Protein AF-A0A9D6K2Y9-F1 (afdb_monomer_lite)

Sequence (74 aa):
MFIWDFNAIFAVALILSLAIVLGVWMFYTLRGEQDRGTRDAGYFRQCRYCGHVYLDYWMRDPCLCPRCLSYHDP

Radius of gyration: 25.72 Å; chains: 1; bounding box: 50×19×70 Å

Foldseek 3Di:
DVVVVVVVVVVVVVVVVVVVVVVVVCVVVVVVVVVVVVVQVVQWDADPPPRDTGGNPDPPDDQADPPPRDGDDD

Structure (mmCIF, N/CA/C/O backbone):
data_AF-A0A9D6K2Y9-F1
#
_entry.id   AF-A0A9D6K2Y9-F1
#
loop_
_atom_site.group_PDB
_atom_site.id
_atom_site.type_symbol
_atom_site.label_atom_id
_atom_site.label_alt_id
_atom_site.label_comp_id
_atom_site.label_asym_id
_atom_site.label_entity_id
_atom_site.label_seq_id
_atom_site.pdbx_PDB_ins_code
_atom_site.Cartn_x
_atom_site.Cartn_y
_atom_site.Cartn_z
_atom_site.occupancy
_atom_site.B_iso_or_equiv
_atom_site.auth_seq_id
_atom_site.auth_comp_id
_atom_site.auth_asym_id
_atom_site.auth_atom_id
_atom_site.pdbx_PDB_model_num
ATOM 1 N N . MET A 1 1 ? 20.286 1.670 -39.975 1.00 52.69 1 MET A N 1
ATOM 2 C CA . MET A 1 1 ? 20.411 0.800 -38.786 1.00 52.69 1 MET A CA 1
ATOM 3 C C . MET A 1 1 ? 20.020 1.527 -37.494 1.00 52.69 1 MET A C 1
ATOM 5 O O . MET A 1 1 ? 19.225 0.972 -36.765 1.00 52.69 1 MET A O 1
ATOM 9 N N . PHE A 1 2 ? 20.406 2.796 -37.291 1.00 55.47 2 PHE A N 1
ATOM 10 C CA . PHE A 1 2 ? 20.096 3.601 -36.087 1.00 55.47 2 PHE A CA 1
ATOM 11 C C . PHE A 1 2 ? 18.621 3.723 -35.638 1.00 55.47 2 PHE A C 1
ATOM 13 O O . PHE A 1 2 ? 18.360 3.864 -34.449 1.00 55.47 2 PHE A O 1
ATOM 20 N N . ILE A 1 3 ? 17.639 3.690 -36.546 1.00 61.22 3 ILE A N 1
ATOM 21 C CA . ILE A 1 3 ? 16.211 3.871 -36.192 1.00 61.22 3 ILE A CA 1
ATOM 22 C C . ILE A 1 3 ? 15.677 2.724 -35.314 1.00 61.22 3 ILE A C 1
ATOM 24 O O . ILE A 1 3 ? 14.788 2.934 -34.490 1.00 61.22 3 ILE A O 1
ATOM 28 N N . TRP A 1 4 ? 16.227 1.517 -35.469 1.00 58.19 4 TRP A N 1
ATOM 29 C CA . TRP A 1 4 ? 15.816 0.352 -34.683 1.00 58.19 4 TRP A CA 1
ATOM 30 C C . TRP A 1 4 ? 16.326 0.433 -33.242 1.00 58.19 4 TRP A C 1
ATOM 32 O O . TRP A 1 4 ? 15.572 0.138 -32.316 1.00 58.19 4 TRP A O 1
ATOM 42 N N . ASP A 1 5 ? 17.551 0.926 -33.047 1.00 67.69 5 ASP A N 1
ATOM 43 C CA . ASP A 1 5 ? 18.147 1.113 -31.721 1.00 67.69 5 ASP A CA 1
ATOM 44 C C . ASP A 1 5 ? 17.401 2.177 -30.902 1.00 67.69 5 ASP A C 1
ATOM 46 O O . ASP A 1 5 ? 17.124 1.975 -29.720 1.00 67.69 5 ASP A O 1
ATOM 50 N N . PHE A 1 6 ? 16.986 3.279 -31.538 1.00 68.81 6 PHE A N 1
ATOM 51 C CA . PHE A 1 6 ? 16.194 4.322 -30.874 1.00 68.81 6 PHE A CA 1
ATOM 52 C C . PHE A 1 6 ? 14.824 3.816 -30.406 1.00 68.81 6 PHE A C 1
ATOM 54 O O . PHE A 1 6 ? 14.420 4.097 -29.277 1.00 68.81 6 PHE A O 1
ATOM 61 N N . ASN A 1 7 ? 14.128 3.037 -31.239 1.00 79.12 7 ASN A N 1
ATOM 62 C CA . ASN A 1 7 ? 12.850 2.432 -30.858 1.00 79.12 7 ASN A CA 1
ATOM 63 C C . ASN A 1 7 ? 13.009 1.418 -29.721 1.00 79.12 7 ASN A C 1
ATOM 65 O O . ASN A 1 7 ? 12.174 1.380 -28.819 1.00 79.12 7 ASN A O 1
ATOM 69 N N . ALA A 1 8 ? 14.084 0.627 -29.731 1.00 80.62 8 ALA A N 1
ATOM 70 C CA . ALA A 1 8 ? 14.361 -0.331 -28.668 1.00 80.62 8 ALA A CA 1
ATOM 71 C C . ALA A 1 8 ? 14.612 0.371 -27.323 1.00 80.62 8 ALA A C 1
ATOM 73 O O . ALA A 1 8 ? 14.013 0.000 -26.315 1.00 80.62 8 ALA A O 1
ATOM 74 N N . ILE A 1 9 ? 15.428 1.430 -27.306 1.00 86.94 9 ILE A N 1
ATOM 75 C CA . ILE A 1 9 ? 15.705 2.212 -26.090 1.00 86.94 9 ILE A CA 1
ATOM 76 C C . ILE A 1 9 ? 14.423 2.868 -25.562 1.00 86.94 9 ILE A C 1
ATOM 78 O O . ILE A 1 9 ? 14.157 2.833 -24.360 1.00 86.94 9 ILE A O 1
ATOM 82 N N . PHE A 1 10 ? 13.599 3.423 -26.454 1.00 87.56 10 PHE A N 1
ATOM 83 C CA . PHE A 1 10 ? 12.335 4.049 -26.076 1.00 87.56 10 PHE A CA 1
ATOM 84 C C . PHE A 1 10 ? 11.333 3.034 -25.508 1.00 87.56 10 PHE A C 1
ATOM 86 O O . PHE A 1 10 ? 10.701 3.292 -24.484 1.00 87.56 10 PHE A O 1
ATOM 93 N N . ALA A 1 11 ? 11.236 1.848 -26.115 1.00 87.88 11 ALA A N 1
ATOM 94 C CA . ALA A 1 11 ? 10.395 0.764 -25.619 1.00 87.88 11 ALA A CA 1
ATOM 95 C C . ALA A 1 11 ? 10.834 0.297 -24.223 1.00 87.88 11 ALA A C 1
ATOM 97 O O . ALA A 1 11 ? 10.001 0.156 -23.330 1.00 87.88 11 ALA A O 1
ATOM 98 N N . VAL A 1 12 ? 12.141 0.124 -24.001 1.00 90.88 12 VAL A N 1
ATOM 99 C CA . VAL A 1 12 ? 12.684 -0.257 -22.688 1.00 90.88 12 VAL A CA 1
ATOM 100 C C . VAL A 1 12 ? 12.401 0.823 -21.640 1.00 90.88 12 VAL A C 1
ATOM 102 O O . VAL A 1 12 ? 11.969 0.502 -20.534 1.00 90.88 12 VAL A O 1
ATOM 105 N N . ALA A 1 13 ? 12.574 2.100 -21.988 1.00 90.94 13 ALA A N 1
ATOM 106 C CA . ALA A 1 13 ? 12.280 3.214 -21.089 1.00 90.94 13 ALA A CA 1
ATOM 107 C C . ALA A 1 13 ? 10.793 3.274 -20.694 1.00 90.9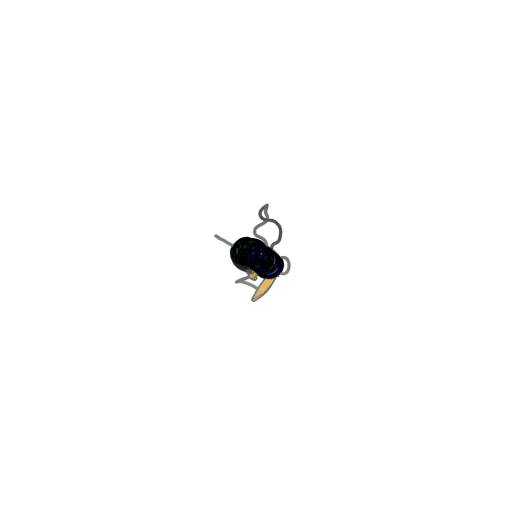4 13 ALA A C 1
ATOM 109 O O . ALA A 1 13 ? 10.477 3.502 -19.525 1.00 90.94 13 ALA A O 1
ATOM 110 N N . LEU A 1 14 ? 9.880 3.026 -21.640 1.00 92.75 14 LEU A N 1
ATOM 111 C CA . LEU A 1 14 ? 8.439 2.962 -21.376 1.00 92.75 14 LEU A CA 1
ATOM 112 C C . LEU A 1 14 ? 8.052 1.777 -20.489 1.00 92.75 14 LEU A C 1
ATOM 114 O O . LEU A 1 14 ? 7.234 1.920 -19.585 1.00 92.75 14 LEU A O 1
ATOM 118 N N . ILE A 1 15 ? 8.641 0.604 -20.722 1.00 93.69 15 ILE A N 1
ATOM 119 C CA . ILE A 1 15 ? 8.371 -0.576 -19.895 1.00 93.69 15 ILE A CA 1
ATOM 120 C C . ILE A 1 15 ? 8.853 -0.335 -18.461 1.00 93.69 15 ILE A C 1
ATOM 122 O O . ILE A 1 15 ? 8.129 -0.635 -17.513 1.00 93.69 15 ILE A O 1
ATOM 126 N N . LEU A 1 16 ? 10.041 0.253 -18.288 1.00 94.12 16 LEU A N 1
ATOM 127 C CA . LEU A 1 16 ? 10.574 0.589 -16.967 1.00 94.12 16 LEU A CA 1
ATOM 128 C C . LEU A 1 16 ? 9.721 1.636 -16.247 1.00 94.12 16 LEU A C 1
ATOM 130 O O . LEU A 1 16 ? 9.447 1.476 -15.059 1.00 94.12 16 LEU A O 1
ATOM 134 N N . SER A 1 17 ? 9.265 2.682 -16.941 1.00 93.12 17 SER A N 1
ATOM 135 C CA . SER A 1 17 ? 8.417 3.704 -16.322 1.00 93.12 17 SER A CA 1
ATOM 136 C C . SER A 1 17 ? 7.068 3.130 -15.884 1.00 93.12 17 SER A C 1
ATOM 138 O O . SER A 1 17 ? 6.641 3.378 -14.757 1.00 93.12 17 SER A O 1
ATOM 140 N N . LEU A 1 18 ? 6.444 2.285 -16.711 1.00 94.69 18 LEU A N 1
ATOM 141 C CA . LEU A 1 18 ? 5.223 1.566 -16.349 1.00 94.69 18 LEU A CA 1
ATOM 142 C C . LEU A 1 18 ? 5.446 0.625 -15.162 1.00 94.69 18 LEU A C 1
ATOM 144 O O . LEU A 1 18 ? 4.631 0.610 -14.242 1.00 94.69 18 LEU A O 1
ATOM 148 N N . ALA A 1 19 ? 6.557 -0.115 -15.138 1.00 95.56 19 ALA A N 1
ATOM 149 C CA . ALA A 1 19 ? 6.895 -1.001 -14.028 1.00 95.56 19 ALA A CA 1
ATOM 150 C C . ALA A 1 19 ? 7.063 -0.232 -12.707 1.00 95.56 19 ALA A C 1
ATOM 152 O O . ALA A 1 19 ? 6.571 -0.682 -11.673 1.00 95.56 19 ALA A O 1
ATOM 153 N N . ILE A 1 20 ? 7.693 0.948 -12.736 1.00 95.25 20 ILE A N 1
ATOM 154 C CA . ILE A 1 20 ? 7.833 1.814 -11.558 1.00 95.25 20 ILE A CA 1
ATOM 155 C C . ILE A 1 20 ? 6.465 2.319 -11.096 1.00 95.25 20 ILE A C 1
ATOM 157 O O . ILE A 1 20 ? 6.151 2.214 -9.913 1.00 95.25 20 ILE A O 1
ATOM 161 N N . VAL A 1 21 ? 5.631 2.829 -12.008 1.00 95.44 21 VAL A N 1
ATOM 162 C CA . VAL A 1 21 ? 4.286 3.325 -11.670 1.00 95.44 21 VAL A CA 1
ATOM 163 C C . VAL A 1 21 ? 3.434 2.214 -11.058 1.00 95.44 21 VAL A C 1
ATOM 165 O O . VAL A 1 21 ? 2.802 2.434 -10.028 1.00 95.44 21 VAL A O 1
ATOM 168 N N . LEU A 1 22 ? 3.456 1.013 -11.640 1.00 94.50 22 LEU A N 1
ATOM 169 C CA . LEU A 1 22 ? 2.729 -0.147 -11.123 1.00 94.50 22 LEU A CA 1
ATOM 170 C C . LEU A 1 22 ? 3.274 -0.618 -9.772 1.00 94.50 22 LEU A C 1
ATOM 172 O O . LEU A 1 22 ? 2.490 -0.905 -8.871 1.00 94.50 22 LEU A O 1
ATOM 176 N N . GLY A 1 23 ? 4.596 -0.663 -9.600 1.00 94.81 23 GLY A N 1
ATOM 177 C CA . GLY A 1 23 ? 5.222 -1.037 -8.332 1.00 94.81 23 GLY A CA 1
ATOM 178 C C . GLY A 1 23 ? 4.878 -0.057 -7.211 1.00 94.81 23 GLY A C 1
ATOM 179 O O . GLY A 1 23 ? 4.498 -0.470 -6.117 1.00 94.81 23 GLY A O 1
ATOM 180 N N . VAL A 1 24 ? 4.935 1.245 -7.502 1.00 92.81 24 VAL A N 1
ATOM 181 C CA . VAL A 1 24 ? 4.526 2.304 -6.572 1.00 92.81 24 VAL A CA 1
ATOM 182 C C . VAL A 1 24 ? 3.033 2.199 -6.265 1.00 92.81 24 VAL A C 1
ATOM 184 O O . VAL A 1 24 ? 2.658 2.223 -5.095 1.00 92.81 24 VAL A O 1
ATOM 187 N N . TRP A 1 25 ? 2.185 2.020 -7.280 1.00 91.19 25 TRP A N 1
ATOM 188 C CA . TRP A 1 25 ? 0.747 1.823 -7.095 1.00 91.19 25 TRP A CA 1
ATOM 189 C C . TRP A 1 25 ? 0.475 0.651 -6.157 1.00 91.19 25 TRP A C 1
ATOM 191 O O . TRP A 1 25 ? -0.196 0.830 -5.145 1.00 91.19 25 TRP A O 1
ATOM 201 N N . MET A 1 26 ? 1.019 -0.532 -6.454 1.00 89.50 26 MET A N 1
ATOM 202 C CA . MET A 1 26 ? 0.832 -1.718 -5.618 1.00 89.50 26 MET A CA 1
ATOM 203 C C . MET A 1 26 ? 1.325 -1.479 -4.196 1.00 89.50 26 MET A C 1
ATOM 205 O O . MET A 1 26 ? 0.628 -1.835 -3.253 1.00 89.50 26 MET A O 1
ATOM 209 N N . PHE A 1 27 ? 2.478 -0.829 -4.020 1.00 89.44 27 PHE A N 1
ATOM 210 C CA . PHE A 1 27 ? 2.994 -0.502 -2.695 1.00 89.44 27 PHE A CA 1
ATOM 211 C C . PHE A 1 27 ? 2.021 0.378 -1.901 1.00 89.44 27 PHE A C 1
ATOM 213 O O . PHE A 1 27 ? 1.725 0.077 -0.746 1.00 89.44 27 PHE A O 1
ATOM 220 N N . TYR A 1 28 ? 1.476 1.434 -2.509 1.00 84.75 28 TYR A N 1
ATOM 221 C CA . TYR A 1 28 ? 0.503 2.304 -1.844 1.00 84.75 28 TYR A CA 1
ATOM 222 C C . TYR A 1 28 ? -0.851 1.626 -1.621 1.00 84.75 28 TYR A C 1
ATOM 224 O O . TYR A 1 28 ? -1.445 1.811 -0.560 1.00 84.75 28 TYR A O 1
ATOM 232 N N . THR A 1 29 ? -1.339 0.836 -2.578 1.00 85.25 29 THR A N 1
ATOM 233 C CA . THR A 1 29 ? -2.600 0.098 -2.442 1.00 85.25 29 THR A CA 1
ATOM 234 C C . THR A 1 29 ? -2.504 -0.947 -1.341 1.00 85.25 29 THR A C 1
ATOM 236 O O . THR A 1 29 ? -3.332 -0.922 -0.440 1.00 85.25 29 THR A O 1
ATOM 239 N N . LEU A 1 30 ? -1.465 -1.785 -1.337 1.00 78.81 30 LEU A N 1
ATOM 240 C CA . LEU A 1 30 ? -1.273 -2.813 -0.310 1.00 78.81 30 LEU A CA 1
ATOM 241 C C . LEU A 1 30 ? -1.104 -2.195 1.081 1.00 78.81 30 LEU A C 1
ATOM 243 O O . LEU A 1 30 ? -1.691 -2.670 2.051 1.00 78.81 30 LEU A O 1
ATOM 247 N N . ARG A 1 31 ? -0.355 -1.091 1.188 1.00 73.50 31 ARG A N 1
ATOM 248 C CA . ARG A 1 31 ? -0.185 -0.377 2.461 1.00 73.50 31 ARG A CA 1
ATOM 249 C C . ARG A 1 31 ? -1.490 0.277 2.927 1.00 73.50 31 ARG A C 1
ATOM 251 O O . ARG A 1 31 ? -1.777 0.277 4.119 1.00 73.50 31 ARG A O 1
ATOM 258 N N . GLY A 1 32 ? -2.293 0.794 1.997 1.00 62.25 32 GLY A N 1
ATOM 259 C CA . GLY A 1 32 ? -3.616 1.354 2.272 1.00 62.25 32 GLY A CA 1
ATOM 260 C C . GLY A 1 32 ? -4.680 0.304 2.611 1.00 62.25 32 GLY A C 1
ATOM 261 O O . GLY A 1 32 ? -5.557 0.579 3.424 1.00 62.25 32 GLY A O 1
ATOM 262 N N . GLU A 1 33 ? -4.615 -0.896 2.032 1.00 59.25 33 GLU A N 1
ATOM 263 C CA . GLU A 1 33 ? -5.492 -2.024 2.377 1.00 59.25 33 GLU A CA 1
ATOM 264 C C . GLU A 1 33 ? -5.160 -2.600 3.754 1.00 59.25 33 GLU A C 1
ATOM 266 O O . GLU A 1 33 ? -6.072 -2.920 4.514 1.00 59.25 33 GLU A O 1
ATOM 271 N N . GLN A 1 34 ? -3.879 -2.659 4.125 1.00 56.06 34 GLN A N 1
ATOM 272 C CA . GLN A 1 34 ? -3.468 -3.107 5.455 1.00 56.06 34 GLN A CA 1
ATOM 273 C C . GLN A 1 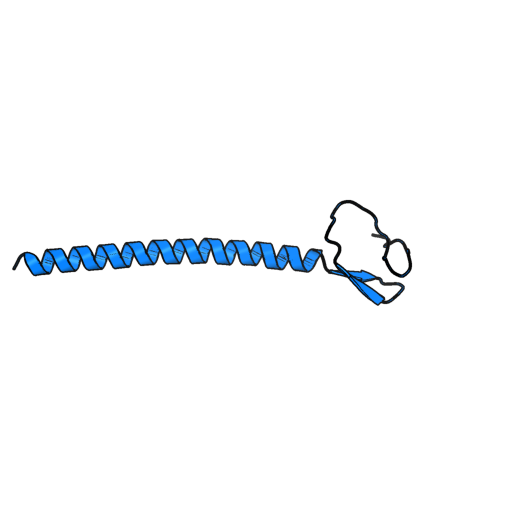34 ? -3.965 -2.167 6.568 1.00 56.06 34 GLN A C 1
ATOM 275 O O . GLN A 1 34 ? -4.384 -2.634 7.629 1.00 56.06 34 GLN A O 1
ATOM 280 N N . ASP A 1 35 ? -3.981 -0.858 6.308 1.00 52.78 35 ASP A N 1
ATOM 281 C CA . ASP A 1 35 ? -4.527 0.165 7.213 1.00 52.78 35 ASP A CA 1
ATOM 282 C C . ASP A 1 35 ? -6.076 0.169 7.212 1.00 52.78 35 ASP A C 1
ATOM 284 O O . ASP A 1 35 ? -6.715 0.341 8.248 1.00 52.78 35 ASP A O 1
ATOM 288 N N . ARG A 1 36 ? -6.720 -0.108 6.066 1.00 54.22 36 ARG A N 1
ATOM 289 C CA . ARG A 1 36 ? -8.189 -0.247 5.979 1.00 54.22 36 ARG A CA 1
ATOM 290 C C . ARG A 1 36 ? -8.712 -1.486 6.705 1.00 54.22 36 ARG A C 1
ATOM 292 O O . ARG A 1 36 ? -9.640 -1.366 7.495 1.00 54.22 36 ARG A O 1
ATOM 299 N N . GLY A 1 37 ? -8.090 -2.647 6.506 1.00 51.91 37 GLY A N 1
ATOM 300 C CA . GLY A 1 37 ? -8.508 -3.893 7.155 1.00 51.91 37 GLY A CA 1
ATOM 301 C C . GLY A 1 37 ? -8.319 -3.890 8.675 1.00 51.91 37 GLY A C 1
ATOM 302 O O . GLY A 1 37 ? -9.103 -4.506 9.393 1.00 51.91 37 GLY A O 1
ATOM 303 N N . THR A 1 38 ? -7.324 -3.161 9.191 1.00 51.66 38 THR A N 1
A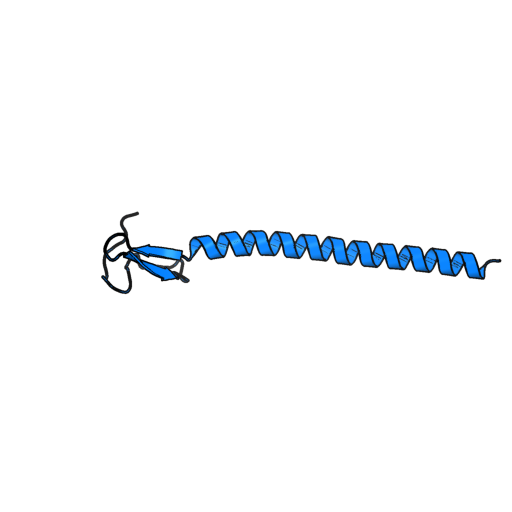TOM 304 C CA . THR A 1 38 ? -7.142 -2.988 10.643 1.00 51.66 38 THR A CA 1
ATOM 305 C C . THR A 1 38 ? -8.066 -1.926 11.234 1.00 51.66 38 THR A C 1
ATOM 307 O O . THR A 1 38 ? -8.541 -2.103 12.356 1.00 51.66 38 THR A O 1
ATOM 310 N N . ARG A 1 39 ? -8.389 -0.863 10.487 1.00 51.22 39 ARG A N 1
ATOM 311 C CA . ARG A 1 39 ? -9.400 0.119 10.900 1.00 51.22 39 ARG A CA 1
ATOM 312 C C . ARG A 1 39 ? -10.799 -0.492 10.960 1.00 51.22 39 ARG A C 1
ATOM 314 O O . ARG A 1 39 ? -11.449 -0.373 11.992 1.00 51.22 39 ARG A O 1
ATOM 321 N N . ASP A 1 40 ? -11.219 -1.232 9.936 1.00 53.47 40 ASP A N 1
ATOM 322 C CA . ASP A 1 40 ? -12.560 -1.831 9.882 1.00 53.47 40 ASP A CA 1
ATOM 323 C C . ASP A 1 40 ? -12.797 -2.893 10.969 1.00 53.47 40 ASP A C 1
ATOM 325 O O . ASP A 1 40 ? -13.894 -2.977 11.524 1.00 53.47 40 ASP A O 1
ATOM 329 N N . ALA A 1 41 ? -11.762 -3.643 11.361 1.00 54.25 41 ALA A N 1
ATOM 330 C CA . ALA A 1 41 ? -11.853 -4.608 12.458 1.00 54.25 41 ALA A CA 1
ATOM 331 C C . ALA A 1 41 ? -12.021 -3.951 13.84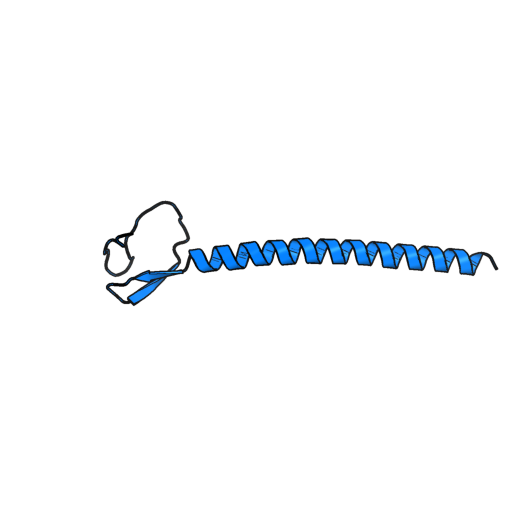5 1.00 54.25 41 ALA A C 1
ATOM 333 O O . ALA A 1 41 ? -12.544 -4.583 14.761 1.00 54.25 41 ALA A O 1
ATOM 334 N N . GLY A 1 42 ? -11.598 -2.692 14.012 1.00 56.59 42 GLY A N 1
ATOM 335 C CA . GLY A 1 42 ? -11.703 -1.952 15.273 1.00 56.59 42 GLY A CA 1
ATOM 336 C C . GLY A 1 42 ? -13.055 -1.269 15.504 1.00 56.59 42 GLY A C 1
ATOM 337 O O . GLY A 1 42 ? -13.369 -0.923 16.643 1.00 56.59 42 GLY A O 1
ATOM 338 N N . TYR A 1 43 ? -13.860 -1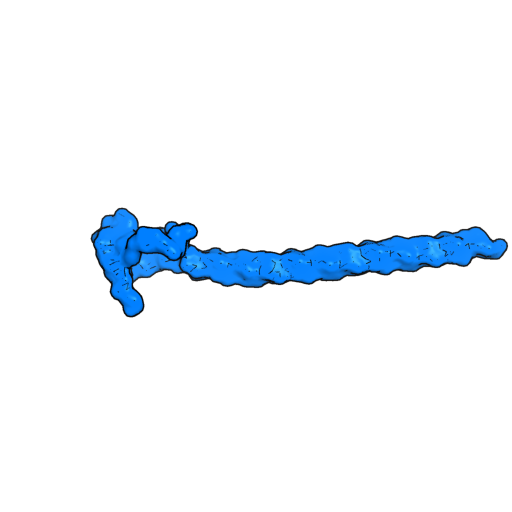.084 14.451 1.00 63.06 43 TYR A N 1
ATOM 339 C CA . TYR A 1 43 ? -15.157 -0.401 14.543 1.00 63.06 43 TYR A CA 1
ATOM 340 C C . TYR A 1 43 ? -16.315 -1.338 14.881 1.00 63.06 43 TYR A C 1
ATOM 342 O O . TYR A 1 43 ? -17.359 -0.872 15.328 1.00 63.06 43 TYR A O 1
ATOM 350 N N . PHE A 1 44 ? -16.166 -2.650 14.694 1.00 68.50 44 PHE A N 1
ATOM 351 C CA . PHE A 1 44 ? -17.222 -3.606 15.017 1.00 68.50 44 PHE A CA 1
ATOM 352 C C . PHE A 1 44 ? -17.164 -4.010 16.490 1.00 68.50 44 PHE A C 1
ATOM 354 O O . PHE A 1 44 ? -16.315 -4.800 16.903 1.00 68.50 44 PHE A O 1
ATOM 361 N N . ARG A 1 45 ? -18.114 -3.509 17.288 1.00 70.12 45 ARG A N 1
ATOM 362 C CA . ARG A 1 45 ? -18.330 -3.969 18.665 1.00 70.12 45 ARG A CA 1
ATOM 363 C C . ARG A 1 45 ? -19.624 -4.764 18.770 1.00 70.12 45 ARG A C 1
ATOM 365 O O . ARG A 1 45 ? -20.652 -4.413 18.192 1.00 70.12 45 ARG A O 1
ATOM 372 N N . GLN A 1 46 ? -19.575 -5.840 19.548 1.00 75.25 46 GLN A N 1
ATOM 373 C CA . GLN A 1 46 ? -20.748 -6.624 19.915 1.00 75.25 46 GLN A CA 1
ATOM 374 C C . GLN A 1 46 ? -21.031 -6.459 21.405 1.00 75.25 46 GLN A C 1
ATOM 376 O O . GLN A 1 46 ? -20.161 -6.696 22.245 1.00 75.25 46 GLN A O 1
ATOM 381 N N . CYS A 1 47 ? -22.268 -6.100 21.742 1.00 74.00 47 CYS A N 1
ATOM 382 C CA . CYS A 1 47 ? -22.693 -6.017 23.130 1.00 74.00 47 CYS A CA 1
ATOM 383 C C . CYS A 1 47 ? -22.834 -7.401 23.766 1.00 74.00 47 CYS A C 1
ATOM 385 O O . CYS A 1 47 ? -23.617 -8.217 23.285 1.00 74.00 47 CYS A O 1
ATOM 387 N N . ARG A 1 48 ? -22.140 -7.657 24.885 1.00 73.94 48 ARG A N 1
ATOM 388 C CA . ARG A 1 48 ? -22.244 -8.934 25.621 1.00 73.94 48 ARG A CA 1
ATOM 389 C C . ARG A 1 48 ? -23.603 -9.143 26.294 1.00 73.94 48 ARG A C 1
ATOM 391 O O . ARG A 1 48 ? -23.982 -10.281 26.529 1.00 73.94 48 ARG A O 1
ATOM 398 N N . TYR A 1 49 ? -24.333 -8.067 26.587 1.00 75.00 49 TYR A N 1
ATOM 399 C CA . TYR A 1 49 ? -25.602 -8.140 27.313 1.00 75.00 49 TYR A CA 1
ATOM 400 C C . TYR A 1 49 ? -26.796 -8.410 26.395 1.00 75.00 49 TYR A C 1
ATOM 402 O O . TYR A 1 49 ? -27.614 -9.275 26.684 1.00 75.00 49 TYR A O 1
ATOM 410 N N . CYS A 1 50 ? -26.900 -7.685 25.277 1.00 78.69 50 CYS A N 1
ATOM 411 C CA . CYS A 1 50 ? -28.028 -7.817 24.347 1.00 78.69 50 CYS A CA 1
ATOM 412 C C . CYS A 1 50 ? -27.671 -8.504 23.019 1.00 78.69 50 CYS A C 1
ATOM 414 O O . CYS A 1 50 ? -28.543 -8.675 22.168 1.00 78.69 50 CYS A O 1
ATOM 416 N N . GLY A 1 51 ? -26.397 -8.847 22.805 1.00 76.31 51 GLY A N 1
ATOM 417 C CA . GLY A 1 51 ? -25.905 -9.480 21.578 1.00 76.31 51 GLY A CA 1
ATOM 418 C C . GLY A 1 51 ? -25.876 -8.568 20.347 1.00 76.31 51 GLY A C 1
ATOM 419 O O . GLY A 1 51 ? -25.497 -9.025 19.271 1.00 76.31 51 GLY A O 1
ATOM 420 N N . HIS A 1 52 ? -26.269 -7.296 20.475 1.00 80.19 52 HIS A N 1
ATOM 421 C CA . HIS A 1 52 ? -26.367 -6.359 19.358 1.00 80.19 52 HIS A CA 1
ATOM 422 C C . HIS A 1 52 ? -24.982 -5.969 18.833 1.00 80.19 52 HIS A C 1
ATOM 424 O O . HIS A 1 52 ? -24.127 -5.518 19.599 1.00 80.19 52 HIS A O 1
ATOM 430 N N . VAL A 1 53 ? -24.786 -6.104 17.523 1.00 76.56 53 VAL A N 1
ATOM 431 C CA . VAL A 1 53 ? -23.573 -5.680 16.816 1.00 76.56 53 VAL A CA 1
ATOM 432 C C . VAL A 1 53 ? -23.786 -4.263 16.302 1.00 76.56 53 VAL A C 1
ATOM 434 O O . VAL A 1 53 ? -24.806 -3.978 15.678 1.00 76.56 53 VAL A O 1
ATOM 437 N N . TYR A 1 54 ? -22.856 -3.361 16.590 1.00 74.62 54 TYR A N 1
ATOM 438 C CA . TYR A 1 54 ? -22.916 -1.978 16.131 1.00 74.62 54 TYR A CA 1
ATOM 439 C C . TYR A 1 54 ? -21.533 -1.483 15.710 1.00 74.62 54 TYR A C 1
ATOM 441 O O . TYR A 1 54 ? -20.507 -2.005 16.150 1.00 74.62 54 TYR A O 1
ATOM 449 N N . LEU A 1 55 ? -21.535 -0.491 14.822 1.00 73.00 55 LEU A N 1
ATOM 450 C CA . LEU A 1 55 ? -20.326 0.172 14.362 1.00 73.00 55 LEU A CA 1
ATOM 451 C C . LEU A 1 55 ? -20.060 1.404 15.226 1.00 73.00 55 LEU A C 1
ATOM 453 O O . LEU A 1 55 ? -20.903 2.297 15.322 1.00 73.00 55 LEU A O 1
ATOM 457 N N . ASP A 1 56 ? -18.895 1.436 15.857 1.00 68.56 56 ASP A N 1
ATOM 458 C CA . ASP A 1 56 ? -18.454 2.518 16.727 1.00 68.56 56 ASP A CA 1
ATOM 459 C C . ASP A 1 56 ? -17.440 3.400 15.991 1.00 68.56 56 ASP A C 1
ATOM 461 O O . ASP A 1 56 ? -16.229 3.232 16.099 1.00 68.56 56 ASP A O 1
ATOM 465 N N . TYR A 1 57 ? -17.948 4.312 15.161 1.00 63.69 57 TYR A N 1
ATOM 466 C CA . TYR A 1 57 ? -17.129 5.187 14.312 1.00 63.69 57 TYR A CA 1
ATOM 467 C C . TYR A 1 57 ? -16.370 6.269 15.101 1.00 63.69 57 TYR A C 1
ATOM 469 O O . TYR A 1 57 ? -15.519 6.960 14.537 1.00 63.69 57 TYR A O 1
ATOM 477 N N . TRP A 1 58 ? -16.683 6.447 16.388 1.00 57.00 58 TRP A N 1
ATOM 478 C CA . TRP A 1 58 ? -16.204 7.554 17.205 1.00 57.00 58 TRP A CA 1
ATOM 479 C C . TRP A 1 58 ? -15.409 7.018 18.395 1.00 57.00 58 TRP A C 1
ATOM 481 O O . TRP A 1 58 ? -15.950 6.697 19.443 1.00 57.00 58 TRP A O 1
ATOM 491 N N . MET A 1 59 ? -14.082 7.014 18.251 1.00 54.38 59 MET A N 1
ATOM 492 C CA . MET A 1 59 ? -13.073 6.802 19.308 1.00 54.38 59 MET A CA 1
ATOM 493 C C . MET A 1 59 ? -13.079 7.919 20.380 1.00 54.38 59 MET A C 1
ATOM 495 O O . MET A 1 59 ? -12.039 8.402 20.824 1.00 54.38 59 MET A O 1
ATOM 499 N N . ARG A 1 60 ? -14.259 8.419 20.741 1.00 49.97 60 ARG A N 1
ATOM 500 C CA . ARG A 1 60 ? -14.460 9.545 21.644 1.00 49.97 60 ARG A CA 1
ATOM 501 C C . ARG A 1 60 ? -15.811 9.374 22.329 1.00 49.97 60 ARG A C 1
ATOM 503 O O . ARG A 1 60 ? -16.728 10.114 22.017 1.00 49.97 60 ARG A O 1
ATOM 510 N N . ASP A 1 61 ? -15.878 8.343 23.170 1.00 52.28 61 ASP A N 1
ATOM 511 C CA . ASP A 1 61 ? -16.884 8.024 24.194 1.00 52.28 61 ASP A CA 1
ATOM 512 C C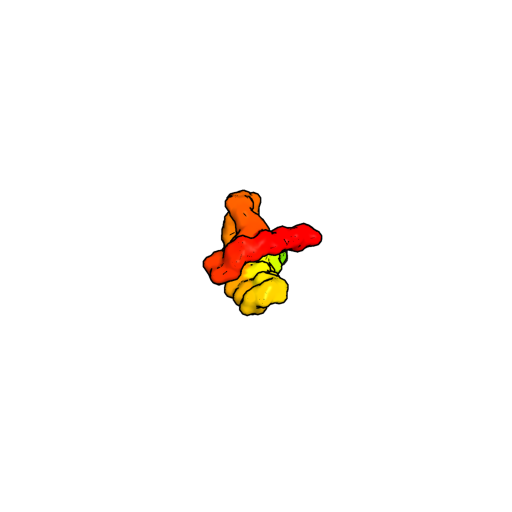 . ASP A 1 61 ? -18.366 8.374 23.908 1.00 52.28 61 ASP A C 1
ATOM 514 O O . ASP A 1 61 ? -18.719 9.528 23.667 1.00 52.28 61 ASP A O 1
ATOM 518 N N . PRO A 1 62 ? -19.290 7.414 24.111 1.00 56.97 62 PRO A N 1
ATOM 519 C CA . PRO A 1 62 ? -19.270 6.670 25.365 1.00 56.97 62 PRO A CA 1
ATOM 520 C C . PRO A 1 62 ? -19.459 5.159 25.219 1.00 56.97 62 PRO A C 1
ATOM 522 O O . PRO A 1 62 ? -20.124 4.663 24.313 1.00 56.97 62 PRO A O 1
ATOM 525 N N . CYS A 1 63 ? -18.900 4.443 26.193 1.00 58.22 63 CYS A N 1
ATOM 526 C CA . CYS A 1 63 ? -18.933 2.999 26.422 1.00 58.22 63 CYS A CA 1
ATOM 527 C C . CYS A 1 63 ? -20.342 2.373 26.576 1.00 58.22 63 CYS A C 1
ATOM 529 O O . CYS A 1 63 ? -20.499 1.437 27.354 1.00 58.22 63 CYS A O 1
ATOM 531 N N . LEU A 1 64 ? -21.383 2.863 25.896 1.00 68.56 64 LEU A N 1
ATOM 532 C CA . LEU A 1 64 ? -22.765 2.402 26.028 1.00 68.56 64 LEU A CA 1
ATOM 533 C C . LEU A 1 64 ? -23.275 1.777 24.730 1.00 68.56 64 LEU A C 1
ATOM 535 O O . LEU A 1 64 ? -23.151 2.334 23.642 1.00 68.56 64 LEU A O 1
ATOM 539 N N . CYS A 1 65 ? -23.934 0.627 24.855 1.00 71.81 65 CYS A N 1
ATOM 540 C CA . CYS A 1 65 ? -24.642 0.021 23.732 1.00 71.81 65 CYS A CA 1
ATOM 541 C C . CYS A 1 65 ? -25.896 0.849 23.365 1.00 71.81 65 CYS A C 1
ATOM 543 O O . CYS A 1 65 ? -26.691 1.144 24.260 1.00 71.81 65 CYS A O 1
ATOM 545 N N . PRO A 1 66 ? -26.169 1.141 22.075 1.00 72.69 66 PRO A N 1
ATOM 546 C CA . PRO A 1 66 ? -27.326 1.950 21.662 1.00 72.69 66 PRO A CA 1
ATOM 547 C C . PRO A 1 66 ? -28.682 1.307 21.983 1.00 72.69 66 PRO A C 1
ATOM 549 O O . PRO A 1 66 ? -29.699 1.993 22.021 1.00 72.69 66 PRO A O 1
ATOM 552 N N . ARG A 1 67 ? -28.716 -0.015 22.197 1.00 72.38 67 ARG A N 1
ATOM 553 C CA . ARG A 1 67 ? -29.958 -0.761 22.430 1.00 72.38 67 ARG A CA 1
ATOM 554 C C . ARG A 1 67 ? -30.283 -0.945 23.907 1.00 72.38 67 ARG A C 1
ATOM 556 O O . ARG A 1 67 ? -31.437 -0.807 24.291 1.00 72.38 67 ARG A O 1
ATOM 563 N N . CYS A 1 68 ? -29.292 -1.306 24.718 1.00 75.44 68 CYS A N 1
ATOM 564 C CA . CYS A 1 68 ? -29.498 -1.625 26.133 1.00 75.44 68 CYS A CA 1
ATOM 565 C C . CYS A 1 68 ? -28.877 -0.611 27.092 1.00 75.44 68 CYS A C 1
ATOM 567 O O . CYS A 1 68 ? -29.051 -0.771 28.295 1.00 75.44 68 CYS A O 1
ATOM 569 N N . LEU A 1 69 ? -28.156 0.400 26.586 1.00 71.44 69 LEU A N 1
ATOM 570 C CA . LEU A 1 69 ? -27.493 1.441 27.384 1.00 71.44 69 LEU A CA 1
ATOM 571 C C . LEU A 1 69 ? -26.574 0.874 28.484 1.00 71.44 69 LEU A C 1
ATOM 573 O O . LEU A 1 69 ? -26.210 1.567 29.428 1.00 71.44 69 LEU A O 1
ATOM 577 N N . SER A 1 70 ? -26.189 -0.399 28.377 1.00 67.12 70 SER A N 1
ATOM 578 C CA . SER A 1 70 ? -25.303 -1.051 29.334 1.00 67.12 70 SER A CA 1
ATOM 579 C C . SER A 1 70 ? -23.871 -0.612 29.069 1.00 67.12 70 SER A C 1
ATOM 581 O O . SER A 1 70 ? -23.442 -0.619 27.908 1.00 67.12 70 SER A O 1
ATOM 583 N N . TYR A 1 71 ? -23.140 -0.297 30.138 1.00 63.38 71 TYR A N 1
ATOM 584 C CA . TYR A 1 71 ? -21.716 -0.004 30.059 1.00 63.38 71 TYR A CA 1
ATOM 585 C C . TYR A 1 71 ? -20.953 -1.256 29.614 1.00 63.38 71 TYR A C 1
ATOM 587 O O . TYR A 1 71 ? -21.126 -2.342 30.174 1.00 63.38 71 TYR A O 1
ATOM 595 N N . HIS A 1 72 ? -20.126 -1.113 28.587 1.00 61.44 72 HIS A N 1
ATOM 596 C CA . HIS A 1 72 ? -19.077 -2.079 28.306 1.00 61.44 72 HIS A CA 1
ATOM 597 C C . HIS A 1 72 ? -17.972 -1.870 29.345 1.00 61.44 72 HIS A C 1
ATOM 599 O O . HIS A 1 72 ? -17.214 -0.910 29.236 1.00 61.44 72 HIS A O 1
ATOM 605 N N . ASP A 1 73 ? -17.919 -2.730 30.366 1.00 50.97 73 ASP A N 1
ATOM 606 C CA . ASP A 1 73 ? -16.738 -2.831 31.234 1.00 50.97 73 ASP A CA 1
ATOM 607 C C . ASP A 1 73 ? -15.526 -3.227 30.358 1.00 50.97 73 ASP A C 1
ATOM 609 O O . ASP A 1 73 ? -15.701 -4.080 29.472 1.00 50.97 73 ASP A O 1
ATOM 613 N N . PRO A 1 74 ? -14.359 -2.572 30.523 1.00 53.03 74 PRO A N 1
ATOM 614 C CA . PRO A 1 74 ? -13.162 -2.806 29.714 1.00 53.03 74 PRO A CA 1
ATOM 615 C C . PRO A 1 74 ? -12.628 -4.242 29.797 1.00 53.03 74 PRO A C 1
ATOM 617 O O . PRO A 1 74 ? -12.743 -4.883 30.866 1.00 53.03 74 PRO A O 1
#

Secondary structure (DSSP, 8-state):
-HHHHHHHHHHHHHHHHHHHHHHHHHHHHHHHHHHHHHHHHHHEEE-TTT--EEE---SSS--B-TTT--B---

pLDDT: mean 72.29, std 14.67, range [49.97, 95.56]